Protein AF-A0A1S1P0C3-F1 (afdb_monomer_lite)

Foldseek 3Di:
DPPPPDPVLQFDDLVPPVSLVVCCVVVVDDSVLLVVQCVVVNRTPVSSCVVVVVDD

Sequence (56 aa):
MVSSGFIDKDRLDLSERKAVEFWMKRWGVTQDQLTAAHRKVGRMTKDIAAELGKKR

Secondary structure (DSSP, 8-state):
--------TTB--TT-HHHHHHHHHHHT--HHHHHHHHHHH-SBHHHHHHHTT---

InterPro domains:
  IPR022037 Protein of unknown function DUF360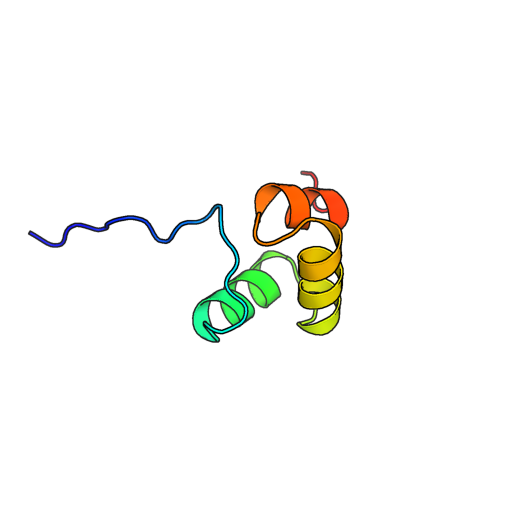6 [PF12244] (5-53)

pLDDT: mean 74.04, std 14.24, range [36.28, 87.38]

Structure (mmCIF, N/CA/C/O backbone):
data_AF-A0A1S1P0C3-F1
#
_entry.id   AF-A0A1S1P0C3-F1
#
loop_
_atom_site.group_PDB
_atom_site.id
_atom_site.type_symbol
_atom_site.label_atom_id
_atom_site.label_alt_id
_atom_site.label_comp_id
_atom_site.label_asym_id
_atom_site.label_entity_id
_atom_site.label_seq_id
_atom_site.pdbx_PDB_ins_code
_atom_site.Cartn_x
_atom_site.Cartn_y
_atom_site.Cartn_z
_atom_site.occupancy
_atom_site.B_iso_or_equiv
_atom_site.auth_seq_id
_atom_site.auth_comp_id
_atom_site.auth_asym_id
_atom_site.auth_atom_id
_atom_site.pdbx_PDB_model_num
ATOM 1 N N . MET A 1 1 ? 15.493 18.197 -24.222 1.00 36.28 1 MET A N 1
ATOM 2 C CA . MET A 1 1 ? 14.492 17.127 -24.414 1.00 36.28 1 MET A CA 1
ATOM 3 C C . MET A 1 1 ? 14.354 16.385 -23.096 1.00 36.28 1 MET A C 1
ATOM 5 O O . MET A 1 1 ? 15.228 15.604 -22.754 1.00 36.28 1 MET A O 1
ATOM 9 N N . VAL A 1 2 ? 13.331 16.714 -22.303 1.00 46.47 2 VAL A N 1
ATOM 10 C CA . VAL A 1 2 ? 12.966 15.917 -21.125 1.00 46.47 2 VAL A CA 1
ATOM 11 C C . VAL A 1 2 ? 12.215 14.713 -21.668 1.00 46.47 2 VAL A C 1
ATOM 13 O O . VAL A 1 2 ? 11.046 14.793 -22.035 1.00 46.47 2 VAL A O 1
ATOM 16 N N . SER A 1 3 ? 12.942 13.615 -21.831 1.00 43.88 3 SER A N 1
ATOM 17 C CA . SER A 1 3 ? 12.334 12.320 -22.074 1.00 43.88 3 SER A CA 1
ATOM 18 C C . SER A 1 3 ? 11.687 11.901 -20.764 1.00 43.88 3 SER A C 1
ATOM 20 O O . SER A 1 3 ? 12.346 11.371 -19.873 1.00 43.88 3 SER A O 1
ATOM 22 N N . SER A 1 4 ? 10.396 12.195 -20.644 1.00 52.41 4 SER A N 1
ATOM 23 C CA . SER A 1 4 ? 9.458 11.649 -19.664 1.00 52.41 4 SER A CA 1
ATOM 24 C C . SER A 1 4 ? 9.330 10.135 -19.876 1.00 52.41 4 SER A C 1
ATOM 26 O O . SER A 1 4 ? 8.283 9.621 -20.262 1.00 52.41 4 SER A O 1
ATOM 28 N N . GLY A 1 5 ? 10.439 9.418 -19.730 1.00 41.59 5 GLY A N 1
ATOM 29 C CA . GLY A 1 5 ? 10.503 7.978 -19.838 1.00 41.59 5 GLY A CA 1
ATOM 30 C C . GLY A 1 5 ? 9.918 7.393 -18.572 1.00 41.59 5 GLY A C 1
ATOM 31 O O . GLY A 1 5 ? 10.576 7.401 -17.541 1.00 41.59 5 GLY A O 1
ATOM 32 N N . PHE A 1 6 ? 8.677 6.919 -18.675 1.00 46.38 6 PHE A N 1
ATOM 33 C CA . PHE A 1 6 ? 8.209 5.768 -17.915 1.00 46.38 6 PHE A CA 1
ATOM 34 C C . PHE A 1 6 ? 8.508 5.859 -16.407 1.00 46.38 6 PHE A C 1
ATOM 36 O O . PHE A 1 6 ? 9.351 5.141 -15.878 1.00 46.38 6 PHE A O 1
ATOM 43 N N . ILE A 1 7 ? 7.723 6.648 -15.659 1.00 51.19 7 ILE A N 1
ATOM 44 C CA . ILE A 1 7 ? 7.311 6.070 -14.374 1.00 51.19 7 ILE A CA 1
ATOM 45 C C . ILE A 1 7 ? 6.565 4.822 -14.809 1.00 51.19 7 ILE A C 1
ATOM 47 O O . ILE A 1 7 ? 5.507 4.934 -15.436 1.00 51.19 7 ILE A O 1
ATOM 51 N N . ASP A 1 8 ? 7.190 3.670 -14.617 1.00 57.44 8 ASP A N 1
ATOM 52 C CA . ASP A 1 8 ? 6.601 2.370 -14.853 1.00 57.44 8 ASP A CA 1
ATOM 53 C C . ASP A 1 8 ? 5.391 2.280 -13.913 1.00 57.44 8 ASP A C 1
ATOM 55 O O . ASP A 1 8 ? 5.457 1.802 -12.790 1.00 57.44 8 ASP A O 1
ATOM 59 N N . LYS A 1 9 ? 4.265 2.869 -14.341 1.00 58.72 9 LYS A N 1
ATOM 60 C CA . LYS A 1 9 ? 2.992 2.926 -13.603 1.00 58.72 9 LYS A CA 1
ATOM 61 C C . LYS A 1 9 ? 2.408 1.531 -13.403 1.00 58.72 9 LYS A C 1
ATOM 63 O O . LYS A 1 9 ? 1.366 1.406 -12.766 1.00 58.72 9 LYS A O 1
ATOM 68 N N . ASP A 1 10 ? 3.048 0.531 -13.995 1.00 65.88 10 ASP A N 1
ATOM 69 C CA . ASP A 1 10 ? 2.723 -0.872 -13.906 1.00 65.88 10 ASP A CA 1
ATOM 70 C C . ASP A 1 10 ? 3.556 -1.590 -12.844 1.00 65.88 10 ASP A C 1
ATOM 72 O O . ASP A 1 10 ? 3.156 -2.670 -12.425 1.00 65.88 10 ASP A O 1
ATOM 76 N N . ARG A 1 11 ? 4.680 -1.020 -12.388 1.00 70.12 11 ARG A N 1
ATOM 77 C CA . ARG A 1 11 ? 5.580 -1.649 -11.420 1.00 70.12 11 ARG A 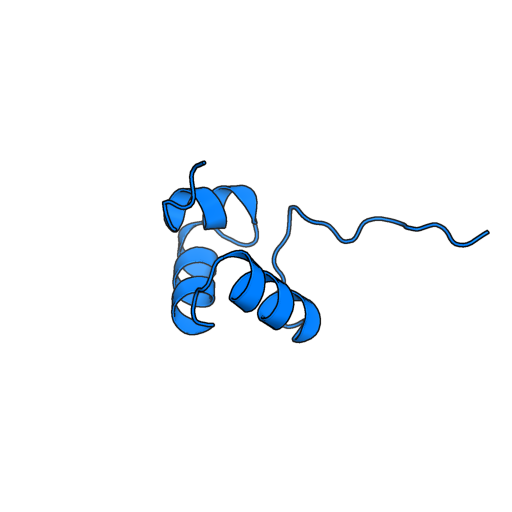CA 1
ATOM 78 C C . ARG A 1 11 ? 5.701 -0.811 -10.158 1.00 70.12 11 ARG A C 1
ATOM 80 O O . ARG A 1 11 ? 6.307 0.255 -10.136 1.00 70.12 11 ARG A O 1
ATOM 87 N N . LEU A 1 12 ? 5.139 -1.336 -9.079 1.00 75.12 12 LEU A N 1
ATOM 88 C CA . LEU A 1 12 ? 5.310 -0.798 -7.746 1.00 75.12 12 LEU A CA 1
ATOM 89 C C . LEU A 1 12 ? 6.659 -1.249 -7.184 1.00 75.12 12 LEU A C 1
ATOM 91 O O . LEU A 1 12 ? 6.829 -2.427 -6.872 1.00 75.12 12 LEU A O 1
ATOM 95 N N . ASP A 1 13 ? 7.569 -0.300 -6.983 1.00 73.62 13 ASP A N 1
ATOM 96 C CA . ASP A 1 13 ? 8.773 -0.528 -6.192 1.00 73.62 13 ASP A CA 1
ATOM 97 C C . ASP A 1 13 ? 8.607 0.059 -4.783 1.00 73.62 13 ASP A C 1
ATOM 99 O O . ASP A 1 13 ? 8.432 1.266 -4.600 1.00 73.62 13 ASP A O 1
ATOM 103 N N . LEU A 1 14 ? 8.628 -0.812 -3.769 1.00 72.31 14 LEU A N 1
ATOM 104 C CA . LEU A 1 14 ? 8.508 -0.409 -2.364 1.00 72.31 14 LEU A CA 1
ATOM 105 C C . LEU A 1 14 ? 9.761 0.324 -1.850 1.00 72.31 14 LEU A C 1
ATOM 107 O O . LEU A 1 14 ? 9.690 0.975 -0.807 1.00 72.31 14 LEU A O 1
ATOM 111 N N . SER A 1 15 ? 10.897 0.241 -2.558 1.00 74.69 15 SER A N 1
ATOM 112 C CA . SER A 1 15 ? 12.115 0.979 -2.213 1.00 74.69 15 SER A CA 1
ATOM 113 C C . SER A 1 15 ? 12.000 2.464 -2.573 1.00 74.69 15 SER A C 1
ATOM 115 O O . SER A 1 15 ? 12.675 3.307 -1.975 1.00 74.69 15 SER A O 1
ATOM 117 N N . GLU A 1 16 ? 11.115 2.819 -3.508 1.00 79.44 16 GLU A N 1
ATOM 118 C CA . GLU A 1 16 ? 10.815 4.208 -3.838 1.00 79.44 16 GLU A CA 1
ATOM 119 C C . GLU A 1 16 ? 9.744 4.778 -2.908 1.00 79.44 16 GLU A C 1
ATOM 121 O O . GLU A 1 16 ? 8.540 4.670 -3.151 1.00 79.44 16 GLU A O 1
ATOM 126 N N . ARG A 1 17 ? 10.178 5.498 -1.865 1.00 79.06 17 ARG A N 1
ATOM 127 C CA . ARG A 1 17 ? 9.256 6.187 -0.942 1.00 79.06 17 ARG A CA 1
ATOM 128 C C . ARG A 1 17 ? 8.235 7.076 -1.658 1.00 79.06 17 ARG A C 1
ATOM 130 O O . ARG A 1 17 ? 7.066 7.061 -1.290 1.00 79.06 17 ARG A O 1
ATOM 137 N N . LYS A 1 18 ? 8.638 7.773 -2.726 1.00 80.56 18 LYS A N 1
ATOM 138 C CA . LYS A 1 18 ? 7.727 8.599 -3.537 1.00 80.56 18 LYS A CA 1
ATOM 139 C C . LYS A 1 18 ? 6.627 7.774 -4.210 1.00 80.56 18 LYS A C 1
ATOM 141 O O . LYS A 1 18 ? 5.483 8.221 -4.253 1.00 80.56 18 LYS A O 1
ATOM 146 N N . ALA A 1 19 ? 6.957 6.585 -4.718 1.00 78.00 19 ALA A N 1
ATOM 147 C CA . ALA A 1 19 ? 5.983 5.681 -5.317 1.00 78.00 19 ALA A CA 1
ATOM 148 C C . ALA A 1 19 ? 5.020 5.151 -4.248 1.00 78.00 19 ALA A C 1
ATOM 150 O O . ALA A 1 19 ? 3.806 5.229 -4.428 1.00 78.00 19 ALA A O 1
ATOM 151 N N . VAL A 1 20 ? 5.547 4.701 -3.106 1.00 80.56 20 VAL A N 1
ATOM 152 C CA . VAL A 1 20 ? 4.740 4.232 -1.970 1.00 80.56 20 VAL A CA 1
ATOM 153 C C . VAL A 1 20 ? 3.764 5.314 -1.507 1.00 80.56 20 VAL A C 1
ATOM 155 O O . VAL A 1 20 ? 2.562 5.066 -1.464 1.00 80.56 20 VAL A O 1
ATOM 158 N N . GLU A 1 21 ? 4.233 6.536 -1.249 1.00 85.00 21 GLU A N 1
ATOM 159 C CA . GLU A 1 21 ? 3.371 7.652 -0.837 1.00 85.00 21 GLU A CA 1
ATOM 160 C C . GLU A 1 21 ? 2.305 7.995 -1.885 1.00 85.00 21 GLU A C 1
ATOM 162 O O . GLU A 1 21 ? 1.152 8.273 -1.539 1.00 85.00 21 GLU A O 1
ATOM 167 N N . PHE A 1 22 ? 2.668 7.961 -3.170 1.00 83.50 22 PHE A N 1
ATOM 168 C CA . PHE A 1 22 ? 1.734 8.201 -4.264 1.00 83.50 22 PHE A CA 1
ATOM 169 C C . PHE A 1 22 ? 0.616 7.154 -4.293 1.00 83.50 22 PHE A C 1
ATOM 171 O O . PHE A 1 22 ? -0.556 7.522 -4.373 1.00 83.50 22 PHE A O 1
ATOM 178 N N . TRP A 1 23 ? 0.950 5.866 -4.187 1.00 82.75 23 TRP A N 1
ATOM 179 C CA . TRP A 1 23 ? -0.034 4.780 -4.199 1.00 82.75 23 TRP A CA 1
ATOM 180 C C . TRP A 1 23 ? -0.870 4.729 -2.920 1.00 82.75 23 TRP A C 1
ATOM 182 O O . TRP A 1 23 ? -2.085 4.539 -3.004 1.00 82.75 23 TRP A O 1
ATOM 192 N N . MET A 1 24 ? -0.267 5.008 -1.761 1.00 85.44 24 MET A N 1
ATOM 193 C CA . MET A 1 24 ? -0.990 5.168 -0.497 1.00 85.44 24 MET A CA 1
ATOM 194 C C . MET A 1 24 ? -2.044 6.275 -0.602 1.00 85.44 24 MET A C 1
ATOM 196 O O . MET A 1 24 ? -3.205 6.033 -0.286 1.00 85.44 24 MET A O 1
ATOM 200 N N . LYS A 1 25 ? -1.692 7.459 -1.126 1.00 84.50 25 LYS A N 1
ATOM 201 C CA . LYS A 1 25 ? -2.654 8.559 -1.341 1.00 84.50 25 LYS A CA 1
ATOM 202 C C . LYS A 1 25 ? -3.686 8.244 -2.422 1.00 84.50 25 LYS A C 1
ATOM 204 O O . LYS A 1 25 ? -4.857 8.573 -2.264 1.00 84.50 25 LYS A O 1
ATOM 209 N N . ARG A 1 26 ? -3.271 7.617 -3.525 1.00 81.56 26 ARG A N 1
ATOM 210 C CA . ARG A 1 26 ? -4.138 7.342 -4.679 1.00 81.56 26 ARG A CA 1
ATOM 211 C C . ARG A 1 26 ? -5.200 6.288 -4.387 1.00 81.56 26 ARG A C 1
ATOM 213 O O . ARG A 1 26 ? -6.327 6.422 -4.856 1.00 81.56 26 ARG A O 1
ATOM 220 N N . TRP A 1 27 ? -4.847 5.242 -3.647 1.00 81.25 27 TRP A N 1
ATOM 221 C CA . TRP A 1 27 ? -5.772 4.165 -3.294 1.00 81.25 27 TRP A CA 1
ATOM 222 C C . TRP A 1 27 ? -6.351 4.293 -1.885 1.00 81.25 27 TRP A C 1
ATOM 224 O O . TRP A 1 27 ? -7.345 3.630 -1.588 1.00 81.25 27 TRP A O 1
ATOM 234 N N . GLY A 1 28 ? -5.787 5.160 -1.042 1.00 85.94 28 GLY A N 1
ATOM 235 C CA . GLY A 1 28 ? -6.180 5.289 0.360 1.00 85.94 28 GLY A CA 1
ATOM 236 C C . GLY A 1 28 ? -5.802 4.055 1.178 1.00 85.94 28 GLY A C 1
ATOM 237 O O . GLY A 1 28 ? -6.551 3.657 2.063 1.00 85.94 28 GLY A O 1
ATOM 238 N N . VAL A 1 29 ? -4.685 3.410 0.835 1.00 85.50 29 VAL A N 1
ATOM 239 C CA . VAL A 1 29 ? -4.206 2.184 1.490 1.00 85.50 29 VAL A CA 1
ATOM 240 C C . VAL A 1 29 ? -2.993 2.473 2.360 1.00 85.50 29 VAL A C 1
ATOM 242 O O . VAL A 1 29 ? -2.272 3.447 2.147 1.00 85.50 29 VAL A O 1
ATOM 245 N N . THR A 1 30 ? -2.751 1.611 3.344 1.00 87.38 30 THR A N 1
ATOM 246 C CA . THR A 1 30 ? -1.539 1.656 4.162 1.00 87.38 30 THR A CA 1
ATOM 247 C C . THR A 1 30 ? -0.373 0.965 3.458 1.00 87.38 30 THR A C 1
ATOM 249 O O . THR A 1 30 ? -0.565 0.125 2.577 1.00 87.38 30 THR A O 1
ATOM 252 N N . GLN A 1 31 ? 0.855 1.290 3.868 1.00 83.88 31 GLN A N 1
ATOM 253 C CA . GLN A 1 31 ? 2.056 0.614 3.373 1.00 83.88 31 GLN A CA 1
ATOM 254 C C . GLN A 1 31 ? 1.994 -0.898 3.623 1.00 83.88 31 GLN A C 1
ATOM 256 O O . GLN A 1 31 ? 2.463 -1.669 2.792 1.00 83.88 31 GLN A O 1
ATOM 261 N N . ASP A 1 32 ? 1.386 -1.320 4.731 1.00 87.19 32 ASP A N 1
ATOM 262 C CA . ASP A 1 32 ? 1.201 -2.731 5.064 1.00 87.19 32 ASP A CA 1
ATOM 263 C C . ASP A 1 32 ? 0.286 -3.442 4.054 1.00 87.19 32 ASP A C 1
ATOM 265 O O . ASP A 1 32 ? 0.689 -4.436 3.458 1.00 87.19 32 ASP A O 1
ATOM 269 N N . GLN A 1 33 ? -0.876 -2.855 3.740 1.00 83.69 33 GLN A N 1
ATOM 270 C CA . GLN A 1 33 ? -1.786 -3.356 2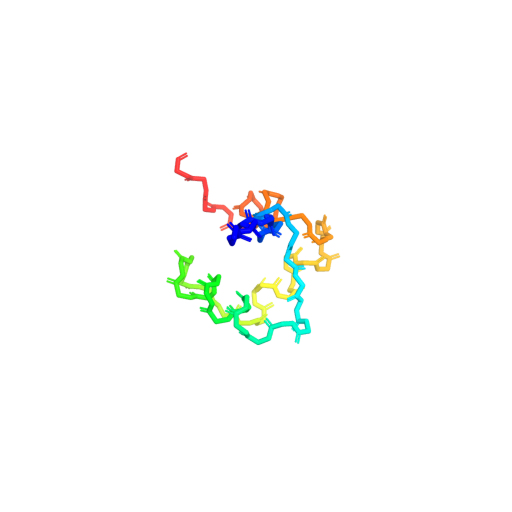.697 1.00 83.69 33 GLN A CA 1
ATOM 271 C C . GLN A 1 33 ? -1.105 -3.421 1.326 1.00 83.69 33 GLN A C 1
ATOM 273 O O . GLN A 1 33 ? -1.220 -4.411 0.603 1.00 83.69 33 GLN A O 1
ATOM 278 N N . LEU A 1 34 ? -0.341 -2.382 0.988 1.00 83.94 34 LEU A N 1
ATOM 279 C CA . LEU A 1 34 ? 0.426 -2.322 -0.250 1.00 83.94 34 LEU A CA 1
ATOM 280 C C . LEU A 1 34 ? 1.521 -3.405 -0.296 1.00 83.94 34 LEU A C 1
ATOM 282 O O . LEU A 1 34 ? 1.726 -4.029 -1.333 1.00 83.94 34 LEU A O 1
ATOM 286 N N . THR A 1 35 ? 2.185 -3.669 0.832 1.00 84.19 35 THR A N 1
ATOM 287 C CA . THR A 1 35 ? 3.232 -4.694 0.973 1.00 84.19 35 THR A CA 1
ATOM 288 C C . THR A 1 35 ? 2.650 -6.105 0.926 1.00 84.19 35 THR A C 1
ATOM 290 O O . THR A 1 35 ? 3.227 -6.983 0.284 1.00 84.19 35 THR A O 1
ATOM 293 N N . ALA A 1 36 ? 1.498 -6.326 1.561 1.00 87.19 36 ALA A N 1
ATOM 294 C CA . ALA A 1 36 ? 0.771 -7.588 1.521 1.00 87.19 36 ALA A CA 1
ATOM 295 C C . ALA A 1 36 ? 0.339 -7.926 0.089 1.00 87.19 36 ALA A C 1
ATOM 297 O O . ALA A 1 36 ? 0.628 -9.020 -0.396 1.00 87.19 36 ALA A O 1
ATOM 298 N N . ALA A 1 37 ? -0.261 -6.965 -0.619 1.00 84.69 37 ALA A N 1
ATOM 299 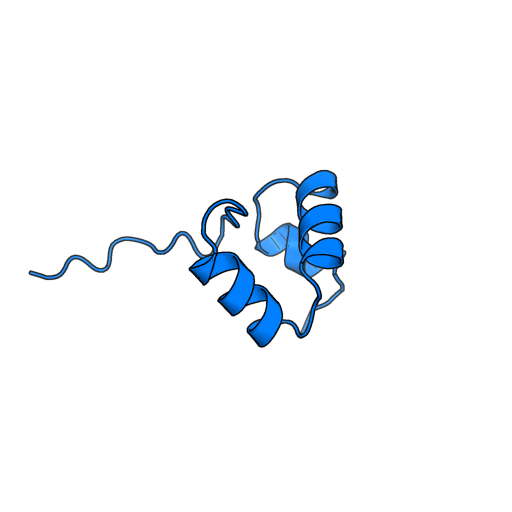C CA . ALA A 1 37 ? -0.625 -7.129 -2.021 1.00 84.69 37 ALA A CA 1
ATOM 300 C C . ALA A 1 37 ? 0.615 -7.336 -2.908 1.00 84.69 37 ALA A C 1
ATOM 302 O O . ALA A 1 37 ? 0.647 -8.277 -3.695 1.00 84.69 37 ALA A O 1
ATOM 303 N N . HIS A 1 38 ? 1.684 -6.552 -2.716 1.00 84.44 38 HIS A N 1
ATOM 304 C CA . HIS A 1 38 ? 2.949 -6.728 -3.439 1.00 84.44 38 HIS A CA 1
ATOM 305 C C . HIS A 1 38 ? 3.563 -8.123 -3.231 1.00 84.44 38 HIS A C 1
ATOM 307 O O . HIS A 1 38 ? 4.095 -8.718 -4.163 1.00 84.44 38 HIS A O 1
ATOM 313 N N . ARG A 1 39 ? 3.489 -8.689 -2.020 1.00 84.12 39 ARG A N 1
ATOM 314 C CA . ARG A 1 39 ? 3.933 -10.071 -1.768 1.00 84.12 39 ARG A CA 1
ATOM 315 C C . ARG A 1 39 ? 3.057 -11.111 -2.458 1.00 84.12 39 ARG A C 1
ATOM 317 O O . ARG A 1 39 ? 3.569 -12.162 -2.829 1.00 84.12 39 ARG A O 1
ATOM 324 N N . LYS A 1 40 ? 1.761 -10.840 -2.588 1.00 85.31 40 LYS A N 1
ATOM 325 C CA . LYS A 1 40 ? 0.776 -11.800 -3.085 1.00 85.31 40 LYS A CA 1
ATOM 326 C C . LYS A 1 40 ? 0.724 -11.859 -4.611 1.00 85.31 40 LYS A C 1
ATOM 328 O O . LYS A 1 40 ? 0.706 -12.949 -5.169 1.00 85.31 40 LYS A O 1
ATOM 333 N N . VAL A 1 41 ? 0.761 -10.705 -5.272 1.00 83.44 41 VAL A N 1
ATOM 334 C CA . VAL A 1 41 ? 0.671 -10.595 -6.738 1.00 83.44 41 VAL A CA 1
ATOM 335 C C . VAL A 1 41 ? 1.981 -10.181 -7.421 1.00 83.44 41 VAL A C 1
ATOM 337 O O . VAL A 1 41 ? 2.090 -10.194 -8.645 1.00 83.44 41 VAL A O 1
ATOM 340 N N . GLY A 1 42 ? 2.999 -9.814 -6.640 1.00 81.56 42 GLY A N 1
ATOM 341 C CA . GLY A 1 42 ? 4.279 -9.316 -7.131 1.00 81.56 42 GLY A CA 1
ATOM 342 C C . GLY A 1 42 ? 4.304 -7.799 -7.319 1.00 81.56 42 GLY A C 1
ATOM 343 O O . GLY A 1 42 ? 3.474 -7.052 -6.809 1.00 81.56 42 GLY A O 1
ATOM 344 N N . ARG A 1 43 ? 5.284 -7.325 -8.089 1.00 78.75 43 ARG A N 1
ATOM 345 C CA . ARG A 1 43 ? 5.511 -5.891 -8.332 1.00 78.75 43 ARG A CA 1
ATOM 346 C C . ARG A 1 43 ? 4.481 -5.228 -9.247 1.00 78.75 43 ARG A C 1
ATOM 348 O O . ARG A 1 43 ? 4.614 -4.043 -9.507 1.00 78.75 43 ARG A O 1
ATOM 355 N N . MET A 1 44 ? 3.508 -5.962 -9.787 1.00 79.50 44 MET A N 1
ATOM 356 C CA . MET A 1 44 ? 2.570 -5.432 -10.778 1.00 79.50 44 MET A CA 1
ATOM 357 C C . MET A 1 44 ? 1.464 -4.609 -10.116 1.00 79.50 44 MET A C 1
ATOM 359 O O . MET A 1 44 ? 0.591 -5.135 -9.435 1.00 79.50 44 MET A O 1
ATOM 363 N N . THR A 1 45 ? 1.456 -3.302 -10.354 1.00 78.69 45 THR A N 1
ATOM 364 C CA . THR A 1 45 ? 0.458 -2.359 -9.843 1.00 78.69 45 THR A CA 1
ATOM 365 C C . THR A 1 45 ? -0.965 -2.733 -10.256 1.00 78.69 45 THR A C 1
ATOM 367 O O . THR A 1 45 ? -1.889 -2.545 -9.468 1.00 78.69 45 THR A O 1
ATOM 370 N N . LYS A 1 46 ? -1.169 -3.252 -11.475 1.00 78.38 46 LYS A N 1
ATOM 371 C CA . LYS A 1 46 ? -2.494 -3.683 -11.951 1.00 78.38 46 LYS A CA 1
ATOM 372 C C . LYS A 1 46 ? -3.052 -4.819 -11.103 1.00 78.38 46 LYS A C 1
ATOM 374 O O . LYS A 1 46 ? -4.199 -4.739 -10.671 1.00 78.38 46 LYS A O 1
ATOM 379 N N . ASP A 1 47 ? -2.232 -5.826 -10.827 1.00 83.69 47 ASP A N 1
ATOM 380 C CA . ASP A 1 47 ? -2.615 -6.934 -9.964 1.00 83.69 47 ASP A CA 1
ATOM 381 C C . ASP A 1 47 ? -2.765 -6.486 -8.511 1.00 83.69 47 ASP A C 1
ATOM 383 O O . ASP A 1 47 ? -3.696 -6.914 -7.842 1.00 83.69 47 ASP A O 1
ATOM 387 N N . ILE A 1 48 ? -1.926 -5.558 -8.033 1.00 81.81 48 ILE A N 1
ATOM 388 C CA . ILE A 1 48 ? -2.061 -4.990 -6.685 1.00 81.81 48 ILE A CA 1
ATOM 389 C C . ILE A 1 48 ? -3.402 -4.254 -6.570 1.00 81.81 48 ILE A C 1
ATOM 391 O O . ILE A 1 48 ? -4.114 -4.423 -5.587 1.00 81.81 48 ILE A O 1
ATOM 395 N N . ALA A 1 49 ? -3.792 -3.474 -7.581 1.00 78.06 49 ALA A N 1
ATOM 396 C CA . ALA A 1 49 ? -5.089 -2.800 -7.618 1.00 78.06 49 ALA A CA 1
ATOM 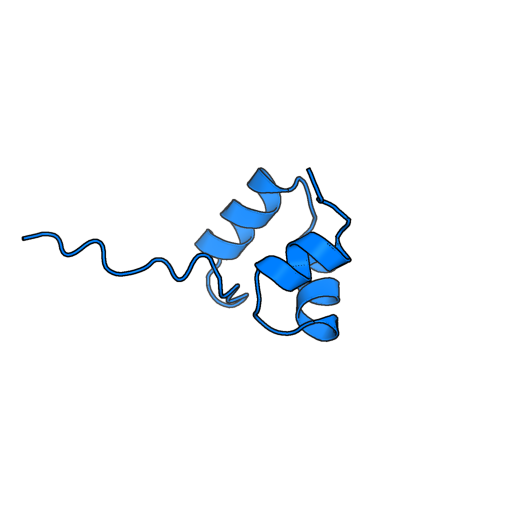397 C C . ALA A 1 49 ? -6.261 -3.793 -7.653 1.00 78.06 49 ALA A C 1
ATOM 399 O O . ALA A 1 49 ? -7.290 -3.549 -7.017 1.00 78.06 49 ALA A O 1
ATOM 400 N N . ALA A 1 50 ? -6.104 -4.896 -8.394 1.00 82.88 50 ALA A N 1
ATOM 401 C CA . ALA A 1 50 ? -7.089 -5.968 -8.482 1.00 82.88 50 ALA A CA 1
ATOM 402 C C . ALA A 1 50 ? -7.234 -6.723 -7.150 1.00 82.88 50 ALA A C 1
ATOM 404 O O . ALA A 1 50 ? -8.357 -6.940 -6.702 1.00 82.88 50 ALA A O 1
ATOM 405 N N . GLU A 1 51 ? -6.119 -7.049 -6.489 1.00 83.50 51 GLU A N 1
ATOM 406 C CA . GLU A 1 51 ? -6.063 -7.681 -5.164 1.00 83.50 51 GLU A CA 1
ATOM 407 C C . GLU A 1 51 ? -6.668 -6.777 -4.088 1.00 83.50 51 GLU A C 1
ATOM 409 O O . GLU A 1 51 ? -7.473 -7.218 -3.276 1.00 83.50 51 GLU A O 1
ATOM 414 N N . LEU A 1 52 ? -6.353 -5.480 -4.124 1.00 78.00 52 LEU A N 1
ATOM 415 C CA . LEU A 1 52 ? -6.941 -4.489 -3.222 1.00 78.00 52 LEU A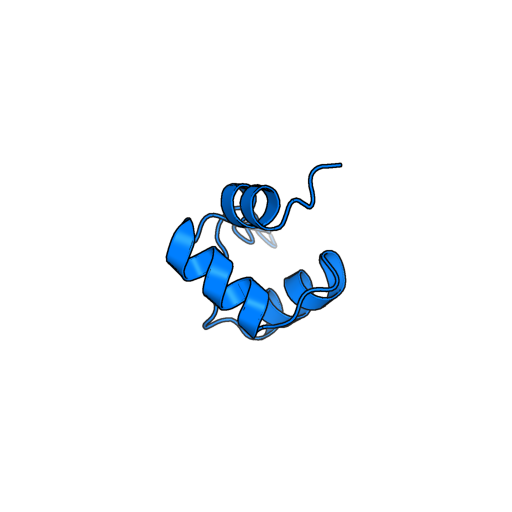 CA 1
ATOM 416 C C . LEU A 1 52 ? -8.433 -4.238 -3.504 1.00 78.00 52 LEU A C 1
ATOM 418 O O . LEU A 1 52 ? -9.046 -3.403 -2.837 1.00 78.00 52 LEU A O 1
ATOM 422 N N . GLY A 1 53 ? -9.022 -4.892 -4.512 1.00 69.38 53 GLY A N 1
ATOM 423 C CA . GLY A 1 53 ? -10.427 -4.721 -4.873 1.00 69.38 53 GLY A CA 1
ATOM 424 C C . GLY A 1 53 ? -10.769 -3.291 -5.295 1.00 69.38 53 GLY A C 1
ATOM 425 O O . GLY A 1 53 ? -11.944 -2.945 -5.402 1.00 69.38 53 GLY A O 1
ATOM 426 N N . LYS A 1 54 ? -9.765 -2.448 -5.581 1.00 63.75 54 LYS A N 1
ATOM 427 C CA . LYS A 1 54 ? -9.923 -1.093 -6.134 1.00 63.75 54 LYS A CA 1
ATOM 428 C C . LYS A 1 54 ? -10.156 -1.183 -7.642 1.00 63.75 54 LYS A C 1
ATOM 430 O O . LYS A 1 54 ? -9.528 -0.496 -8.444 1.00 63.75 54 LYS A O 1
ATOM 435 N N . LYS A 1 55 ? -11.085 -2.056 -8.018 1.00 45.12 55 LYS A N 1
ATOM 436 C CA . LYS A 1 55 ? -11.715 -2.085 -9.326 1.00 45.12 55 LYS A CA 1
ATOM 437 C C . LYS A 1 55 ? -12.703 -0.921 -9.334 1.00 45.12 55 LYS A C 1
ATOM 439 O O . LYS A 1 55 ? -13.648 -0.916 -8.549 1.00 45.12 55 LYS A O 1
ATOM 444 N N . ARG A 1 56 ? -12.422 0.107 -10.135 1.00 44.59 56 ARG A N 1
ATOM 445 C CA . ARG A 1 56 ? -13.504 0.972 -10.609 1.00 44.59 56 ARG A CA 1
ATOM 446 C C . ARG A 1 56 ? -14.314 0.185 -11.629 1.00 44.59 56 ARG A C 1
ATOM 448 O O . ARG A 1 56 ? -13.672 -0.555 -12.408 1.00 44.59 56 ARG A O 1
#

Organism: Methylorubrum extorquens (NCBI:txid408)

Radius of gyration: 11.53 Å; chains: 1; bounding box: 28×29×30 Å